Protein AF-A0A7Y3IUD7-F1 (afdb_monomer_lite)

Secondary structure (DSSP, 8-state):
-PPPS---SSTTHHHHHHHHHHHHHHHHHHHH---HHHHHHHHHHHHHHHHH-----SS-TTHHHHHHHHHHHHHHHHHHHHHHHHHTT-TT---HHHHHHHHHHHHHHHHHTT-

Structure (mmCIF, N/CA/C/O backbone):
data_AF-A0A7Y3IUD7-F1
#
_entry.id   AF-A0A7Y3IUD7-F1
#
loop_
_atom_site.group_PDB
_atom_site.id
_atom_site.type_symbol
_atom_site.label_atom_id
_atom_site.label_alt_id
_atom_site.label_comp_id
_atom_site.label_asym_id
_atom_site.label_entity_id
_atom_site.label_seq_id
_atom_site.pdbx_PDB_ins_code
_atom_site.Cartn_x
_atom_site.Cartn_y
_atom_site.Cartn_z
_atom_site.occupancy
_atom_site.B_iso_or_equiv
_atom_site.auth_seq_id
_atom_site.auth_comp_id
_atom_site.auth_asym_id
_atom_site.auth_atom_id
_atom_site.pdbx_PDB_model_num
ATOM 1 N N . MET A 1 1 ? 20.079 3.267 2.714 1.00 40.41 1 MET A N 1
ATOM 2 C CA . MET A 1 1 ? 20.244 2.059 3.553 1.00 40.41 1 MET A CA 1
ATOM 3 C C . MET A 1 1 ? 20.650 0.906 2.650 1.00 40.41 1 MET A C 1
ATOM 5 O O . MET A 1 1 ? 20.070 0.789 1.580 1.00 40.41 1 MET A O 1
ATOM 9 N N . ALA A 1 2 ? 21.670 0.128 3.021 1.00 41.50 2 ALA A N 1
ATOM 10 C CA . ALA A 1 2 ? 22.115 -1.029 2.240 1.00 41.50 2 ALA A CA 1
ATOM 11 C C . ALA A 1 2 ? 21.169 -2.220 2.467 1.00 41.50 2 ALA A C 1
ATOM 13 O O . ALA A 1 2 ? 20.726 -2.443 3.594 1.00 41.50 2 ALA A O 1
ATOM 14 N N . LEU A 1 3 ? 20.842 -2.958 1.403 1.00 45.03 3 LEU A N 1
ATOM 15 C CA . LEU A 1 3 ? 20.032 -4.175 1.493 1.00 45.03 3 LEU A CA 1
ATOM 16 C C . LEU A 1 3 ? 20.835 -5.284 2.216 1.00 45.03 3 LEU A C 1
ATOM 18 O O . LEU A 1 3 ? 22.049 -5.367 2.021 1.00 45.03 3 LEU A O 1
ATOM 22 N N . PRO A 1 4 ? 20.205 -6.107 3.079 1.00 43.53 4 PRO A N 1
ATOM 23 C CA . PRO A 1 4 ? 20.907 -7.130 3.859 1.00 43.53 4 PRO A CA 1
ATOM 24 C C . PRO A 1 4 ? 21.568 -8.203 2.977 1.00 43.53 4 PRO A C 1
ATOM 26 O O . PRO A 1 4 ? 21.110 -8.480 1.882 1.00 43.53 4 PRO A O 1
ATOM 29 N N . ALA A 1 5 ? 22.639 -8.836 3.461 1.00 43.69 5 ALA A N 1
ATOM 30 C CA . ALA A 1 5 ? 23.620 -9.578 2.652 1.00 43.69 5 ALA A CA 1
ATOM 31 C C . ALA A 1 5 ? 23.222 -10.990 2.145 1.00 43.69 5 ALA A C 1
ATOM 33 O O . ALA A 1 5 ? 24.073 -11.701 1.621 1.00 43.69 5 ALA A O 1
ATOM 34 N N . ASN A 1 6 ? 21.957 -11.412 2.251 1.00 45.56 6 ASN A N 1
ATOM 35 C CA . ASN A 1 6 ? 21.510 -12.753 1.814 1.00 45.56 6 ASN A CA 1
ATOM 36 C C . ASN A 1 6 ? 20.777 -12.752 0.457 1.00 45.56 6 ASN A C 1
ATOM 38 O O . ASN A 1 6 ? 19.921 -13.602 0.196 1.00 45.56 6 ASN A O 1
ATOM 42 N N . PHE A 1 7 ? 21.087 -11.796 -0.417 1.00 51.94 7 PHE A N 1
ATOM 43 C CA . PHE A 1 7 ? 20.455 -11.669 -1.725 1.00 51.94 7 PHE A CA 1
ATOM 44 C C . PHE A 1 7 ? 21.312 -12.365 -2.793 1.00 51.94 7 PHE A C 1
ATOM 46 O O . PHE A 1 7 ? 22.431 -11.971 -3.087 1.00 51.94 7 PHE A O 1
ATOM 53 N N . SER A 1 8 ? 20.786 -13.468 -3.326 1.00 41.47 8 SER A N 1
ATOM 54 C CA . SER A 1 8 ? 21.290 -14.142 -4.523 1.00 41.47 8 SER A CA 1
ATOM 55 C C . SER A 1 8 ? 20.189 -14.056 -5.582 1.00 41.47 8 SER A C 1
ATOM 57 O O . SER A 1 8 ? 19.166 -14.748 -5.502 1.00 41.47 8 SER A O 1
ATOM 59 N N . GLY A 1 9 ? 20.359 -13.130 -6.524 1.00 49.75 9 GLY A N 1
ATOM 60 C CA . GLY A 1 9 ? 19.503 -12.916 -7.691 1.00 49.75 9 GLY A CA 1
ATOM 61 C C . GLY A 1 9 ? 20.285 -12.205 -8.796 1.00 49.75 9 GLY A C 1
ATOM 62 O O . GLY A 1 9 ? 21.373 -11.687 -8.546 1.00 49.75 9 GLY A O 1
ATOM 63 N N . ALA A 1 10 ? 19.770 -12.197 -10.027 1.00 53.50 10 ALA A N 1
ATOM 64 C CA . ALA A 1 10 ? 20.403 -11.412 -11.087 1.00 53.50 10 ALA A CA 1
ATOM 65 C C . ALA A 1 10 ? 20.369 -9.907 -10.724 1.00 53.50 10 ALA A C 1
ATOM 67 O O . ALA A 1 10 ? 19.415 -9.470 -10.068 1.00 53.50 10 ALA A O 1
ATOM 68 N N . PRO A 1 11 ? 21.359 -9.092 -11.143 1.00 48.47 11 PRO A N 1
ATOM 69 C CA . PRO A 1 11 ? 21.367 -7.655 -10.871 1.00 48.47 11 PRO A CA 1
ATOM 70 C C . PRO A 1 11 ? 20.041 -7.017 -11.325 1.00 48.47 11 PRO A C 1
ATOM 72 O O . PRO A 1 11 ? 19.715 -7.046 -12.509 1.00 48.47 11 PRO A O 1
ATOM 75 N N . GLY A 1 12 ? 19.250 -6.493 -10.381 1.00 57.03 12 GLY A N 1
ATOM 76 C CA . GLY A 1 12 ? 17.914 -5.923 -10.627 1.00 57.03 12 GLY A CA 1
ATOM 77 C C . GLY A 1 12 ? 16.722 -6.772 -10.149 1.00 57.03 12 GLY A C 1
ATOM 78 O O . GLY A 1 12 ? 15.703 -6.205 -9.758 1.00 5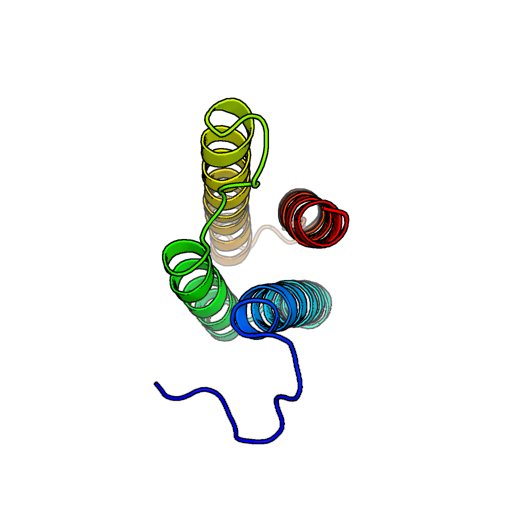7.03 12 GLY A O 1
ATOM 79 N N . GLU A 1 13 ? 16.840 -8.103 -10.060 1.00 62.12 13 GLU A N 1
ATOM 80 C CA . GLU A 1 13 ? 15.768 -8.962 -9.510 1.00 62.12 13 GLU A CA 1
ATOM 81 C C . GLU A 1 13 ? 15.586 -8.789 -7.997 1.00 62.12 13 GLU A C 1
ATOM 83 O O . GLU A 1 13 ? 14.502 -9.018 -7.449 1.00 62.12 13 GLU A O 1
ATOM 88 N N . GLU A 1 14 ? 16.656 -8.389 -7.313 1.00 73.50 14 GLU A N 1
ATOM 89 C CA . GLU A 1 14 ? 16.689 -8.193 -5.866 1.00 73.50 14 GLU A CA 1
ATOM 90 C C . GLU A 1 14 ? 15.691 -7.130 -5.412 1.00 73.50 14 GLU A C 1
ATOM 92 O O . GLU A 1 14 ? 14.985 -7.336 -4.425 1.00 73.50 14 GLU A O 1
ATOM 97 N N . LEU A 1 15 ? 15.557 -6.044 -6.179 1.00 80.50 15 LEU A N 1
ATOM 98 C CA . LEU A 1 15 ? 14.628 -4.961 -5.876 1.00 80.50 15 LEU A CA 1
ATOM 99 C C . LEU A 1 15 ? 13.171 -5.399 -6.062 1.00 80.50 15 LEU A C 1
ATOM 101 O O . LEU A 1 15 ? 12.343 -5.139 -5.195 1.00 80.50 15 LEU A O 1
ATOM 105 N N . HIS A 1 16 ? 12.858 -6.127 -7.140 1.00 82.50 16 HIS A N 1
ATOM 106 C CA . HIS A 1 16 ? 11.511 -6.657 -7.384 1.00 82.50 16 HIS A CA 1
ATOM 107 C C . HIS A 1 16 ? 11.101 -7.652 -6.288 1.00 82.50 16 HIS A C 1
ATOM 109 O O . HIS A 1 16 ? 9.991 -7.593 -5.753 1.00 82.50 16 HIS A O 1
ATOM 115 N N . ARG A 1 17 ? 12.016 -8.554 -5.901 1.00 81.94 17 ARG A N 1
ATOM 116 C CA . ARG A 1 17 ? 11.789 -9.511 -4.808 1.00 81.94 17 ARG A CA 1
ATOM 117 C C .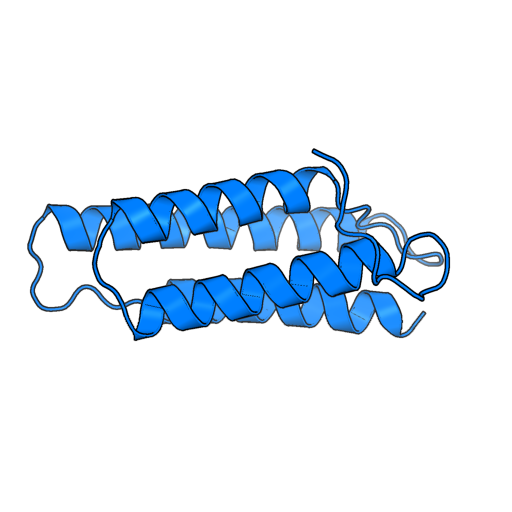 ARG A 1 17 ? 11.615 -8.793 -3.469 1.00 81.94 17 ARG A C 1
ATOM 119 O O . ARG A 1 17 ? 10.705 -9.134 -2.716 1.00 81.94 17 ARG A O 1
ATOM 126 N N . TYR A 1 18 ? 12.455 -7.799 -3.189 1.00 85.56 18 TYR A N 1
ATOM 127 C CA . TYR A 1 18 ? 12.355 -6.994 -1.978 1.00 85.56 18 TYR A CA 1
ATOM 128 C C . TYR A 1 18 ? 11.030 -6.230 -1.919 1.00 85.56 18 TYR A C 1
ATOM 130 O O . TYR A 1 18 ? 10.342 -6.278 -0.901 1.00 85.56 18 TYR A O 1
ATOM 138 N N . PHE A 1 19 ? 10.606 -5.616 -3.026 1.00 88.69 19 PHE A N 1
ATOM 139 C CA . PHE A 1 19 ? 9.354 -4.870 -3.063 1.00 88.69 19 PHE A CA 1
ATOM 140 C C . PHE A 1 19 ? 8.134 -5.766 -2.845 1.00 88.69 19 PHE A C 1
ATOM 142 O O . PHE A 1 19 ? 7.224 -5.420 -2.091 1.00 88.69 19 PHE A O 1
ATOM 149 N N . ARG A 1 20 ? 8.144 -6.970 -3.428 1.00 88.38 20 ARG A N 1
ATOM 150 C CA . ARG A 1 20 ? 7.118 -7.981 -3.161 1.00 88.38 20 ARG A CA 1
ATOM 151 C C . ARG A 1 20 ? 7.059 -8.357 -1.679 1.00 88.38 20 ARG A C 1
ATOM 153 O O . ARG A 1 20 ? 5.966 -8.492 -1.130 1.00 88.38 20 ARG A O 1
ATOM 160 N N . ASN A 1 21 ? 8.209 -8.525 -1.029 1.00 89.44 21 ASN A N 1
ATOM 161 C CA . ASN A 1 21 ? 8.254 -8.826 0.400 1.00 89.44 21 ASN A CA 1
ATOM 162 C C . ASN A 1 21 ? 7.657 -7.687 1.229 1.00 89.44 21 ASN A C 1
ATOM 164 O O . ASN A 1 21 ? 6.844 -7.966 2.104 1.00 89.44 21 ASN A O 1
ATOM 168 N N . VAL A 1 22 ? 7.957 -6.431 0.892 1.00 90.69 22 VAL A N 1
ATOM 169 C CA . VAL A 1 22 ? 7.340 -5.272 1.553 1.00 90.69 22 VAL A CA 1
ATOM 170 C C . VAL A 1 22 ? 5.829 -5.234 1.346 1.00 90.69 22 VAL A C 1
ATOM 172 O O . VAL A 1 22 ? 5.097 -5.052 2.312 1.00 90.69 22 VAL A O 1
ATOM 175 N N . CYS A 1 23 ? 5.322 -5.515 0.141 1.00 92.19 23 CYS A N 1
ATOM 176 C CA . CYS A 1 23 ? 3.875 -5.626 -0.080 1.00 92.19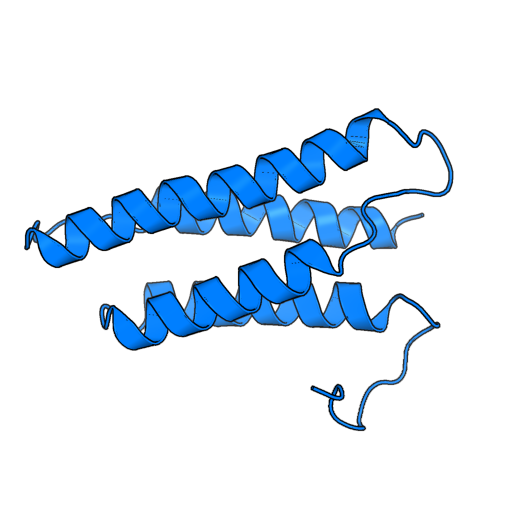 23 CYS A CA 1
ATOM 177 C C . CYS A 1 23 ? 3.238 -6.715 0.806 1.00 92.19 23 CYS A C 1
ATOM 179 O O . CYS A 1 23 ? 2.147 -6.529 1.342 1.00 92.19 23 CYS A O 1
ATOM 181 N N . ASN A 1 24 ? 3.916 -7.852 0.982 1.00 91.88 24 ASN A N 1
ATOM 182 C CA . ASN A 1 24 ? 3.437 -8.950 1.821 1.00 91.88 24 ASN A CA 1
ATOM 183 C C . ASN A 1 24 ? 3.477 -8.624 3.317 1.00 91.88 24 ASN A C 1
ATOM 185 O O . ASN A 1 24 ? 2.537 -8.964 4.036 1.00 91.88 24 ASN A O 1
ATOM 189 N N . GLU A 1 25 ? 4.549 -7.991 3.790 1.00 92.06 25 GLU A N 1
ATOM 190 C CA . GLU A 1 25 ? 4.672 -7.506 5.168 1.00 92.06 25 GLU A CA 1
ATOM 191 C C . GLU A 1 25 ? 3.588 -6.474 5.463 1.00 92.06 25 GLU A C 1
ATOM 193 O O . GLU A 1 25 ? 2.829 -6.647 6.414 1.00 92.06 25 GLU A O 1
ATOM 198 N N . PHE A 1 26 ? 3.390 -5.508 4.568 1.00 94.06 26 PHE A N 1
ATOM 199 C CA . PHE A 1 26 ? 2.355 -4.496 4.721 1.00 94.06 26 PHE A CA 1
ATOM 200 C C . PHE A 1 26 ? 0.948 -5.113 4.791 1.00 94.06 26 PHE A C 1
ATOM 202 O O . PHE A 1 26 ? 0.195 -4.842 5.726 1.00 94.06 26 PHE A O 1
ATOM 209 N N . LYS A 1 27 ? 0.605 -6.041 3.882 1.00 94.25 27 LYS A N 1
ATOM 210 C CA . LYS A 1 27 ? -0.670 -6.790 3.936 1.00 94.25 27 LYS A CA 1
ATOM 211 C C . LYS A 1 27 ? -0.855 -7.543 5.256 1.00 94.25 27 LYS A C 1
ATOM 213 O O . LYS A 1 27 ? -1.982 -7.640 5.741 1.00 94.25 27 LYS A O 1
ATOM 218 N N . LYS A 1 28 ? 0.213 -8.112 5.828 1.00 92.88 28 LYS A N 1
ATOM 219 C CA . LYS A 1 28 ? 0.154 -8.776 7.142 1.00 92.88 28 LYS A CA 1
ATOM 220 C C . LYS A 1 28 ? -0.118 -7.760 8.243 1.00 92.88 28 LYS A C 1
ATOM 222 O O . LYS A 1 28 ? -1.033 -7.993 9.026 1.00 92.88 28 LYS A O 1
ATOM 227 N N . THR A 1 29 ? 0.607 -6.643 8.260 1.00 92.75 29 THR A N 1
ATOM 228 C CA . THR A 1 29 ? 0.445 -5.566 9.245 1.00 92.75 29 THR A CA 1
ATOM 229 C C . THR A 1 29 ? -0.969 -4.990 9.216 1.00 92.75 29 THR A C 1
ATOM 231 O O . THR A 1 29 ? -1.582 -4.854 10.267 1.00 92.75 29 THR A O 1
ATOM 234 N N . ILE A 1 30 ? -1.548 -4.767 8.032 1.00 91.50 30 ILE A N 1
ATOM 235 C CA . ILE A 1 30 ? -2.943 -4.317 7.871 1.00 91.50 30 ILE A CA 1
ATOM 236 C C . ILE A 1 30 ? -3.947 -5.301 8.493 1.00 91.50 30 ILE A C 1
ATOM 238 O O . ILE A 1 30 ? -4.941 -4.890 9.087 1.00 91.50 30 ILE A O 1
ATOM 242 N N . LYS A 1 31 ? -3.705 -6.611 8.356 1.00 90.50 31 LYS A N 1
ATOM 243 C CA . LYS A 1 31 ? -4.597 -7.657 8.881 1.00 90.50 31 LYS A CA 1
ATOM 244 C C . LYS A 1 31 ? -4.437 -7.886 10.384 1.00 90.50 31 LYS A C 1
ATOM 246 O O . LYS A 1 31 ? -5.389 -8.325 11.023 1.00 90.50 31 LYS A O 1
ATOM 251 N N . SER A 1 32 ? -3.245 -7.656 10.933 1.00 89.56 32 SER A N 1
ATOM 252 C CA . SER A 1 32 ? -2.909 -7.982 12.324 1.00 89.56 32 SER A CA 1
ATOM 253 C C . SER A 1 32 ? -2.882 -6.775 13.259 1.00 89.56 32 SER A C 1
ATOM 255 O O . SER A 1 32 ? -2.951 -6.956 14.473 1.00 89.56 32 SER A O 1
ATOM 257 N N . SER A 1 33 ? -2.786 -5.556 12.727 1.00 84.69 33 SER A N 1
ATOM 258 C CA . SER A 1 33 ? -2.623 -4.336 13.507 1.00 84.69 33 SER A CA 1
ATOM 259 C C . SER A 1 33 ? -3.520 -3.207 13.004 1.00 84.69 33 SER A C 1
ATOM 261 O O . SER A 1 33 ? -3.686 -2.986 11.807 1.00 84.69 33 SER A O 1
ATOM 263 N N . LYS A 1 34 ? -4.073 -2.456 13.959 1.00 81.88 34 LYS A N 1
ATOM 264 C CA . LYS A 1 34 ? -4.737 -1.163 13.731 1.00 81.88 34 LYS A CA 1
ATOM 265 C C . LYS A 1 34 ? -3.895 0.009 14.246 1.00 81.88 34 LYS A C 1
ATOM 267 O O . LYS A 1 34 ? -4.388 1.127 14.346 1.00 81.88 34 LYS A O 1
ATOM 272 N N . GLU A 1 35 ? -2.640 -0.246 14.619 1.00 88.00 35 GLU A N 1
ATOM 273 C CA . GLU A 1 35 ? -1.732 0.789 15.105 1.00 88.00 35 GLU A CA 1
ATOM 274 C C . GLU A 1 35 ? -1.252 1.638 13.931 1.00 88.00 35 GLU A C 1
ATOM 276 O O . GLU A 1 35 ? -0.512 1.173 13.061 1.00 88.00 35 GLU A O 1
ATOM 281 N N . LEU A 1 36 ? -1.665 2.904 13.926 1.00 88.12 36 LEU A N 1
ATOM 282 C CA . LEU A 1 36 ? -1.358 3.833 12.846 1.00 88.12 36 LEU A CA 1
ATOM 283 C C . LEU A 1 36 ? 0.155 4.022 12.646 1.00 88.12 36 LEU A C 1
ATOM 285 O O . LEU A 1 36 ? 0.605 4.155 11.516 1.00 88.12 36 LEU A O 1
ATOM 289 N N . GLU A 1 37 ? 0.948 3.994 13.720 1.00 89.94 37 GLU A N 1
ATOM 290 C CA . GLU A 1 37 ? 2.409 4.132 13.645 1.00 89.94 37 GLU A CA 1
ATOM 291 C C . GLU A 1 37 ? 3.056 3.000 12.837 1.00 89.94 37 GLU A C 1
ATOM 293 O O . GLU A 1 37 ? 3.830 3.263 11.918 1.00 89.94 37 GLU A O 1
ATOM 298 N N . LYS A 1 38 ? 2.683 1.743 13.113 1.00 90.19 38 LYS A N 1
ATOM 299 C CA . LYS A 1 38 ? 3.174 0.578 12.357 1.00 90.19 38 LYS A CA 1
ATOM 300 C C . LYS A 1 38 ? 2.733 0.630 10.898 1.00 90.19 38 LYS A C 1
ATOM 302 O O . LYS A 1 38 ? 3.510 0.318 10.002 1.00 90.19 38 LYS A O 1
ATOM 307 N N . LEU A 1 39 ? 1.491 1.042 10.660 1.00 92.19 39 LEU A N 1
ATOM 308 C CA . LEU A 1 39 ? 0.930 1.182 9.319 1.00 92.19 39 LEU A CA 1
ATOM 309 C C . LEU A 1 39 ? 1.637 2.281 8.509 1.00 92.19 39 LEU A C 1
ATOM 311 O O . LEU A 1 39 ? 1.954 2.060 7.344 1.00 92.19 39 LEU A O 1
ATOM 315 N N . ASN A 1 40 ? 1.941 3.426 9.128 1.00 92.19 40 ASN A N 1
ATOM 316 C CA . ASN A 1 40 ? 2.710 4.503 8.501 1.00 92.19 40 ASN A CA 1
ATOM 317 C C . ASN A 1 40 ? 4.133 4.053 8.163 1.00 92.19 40 ASN A C 1
ATOM 319 O O . ASN A 1 40 ? 4.613 4.342 7.073 1.00 92.19 40 ASN A O 1
ATOM 323 N N . TRP A 1 41 ? 4.783 3.300 9.053 1.00 93.25 41 TRP A N 1
ATOM 324 C CA . TRP A 1 41 ? 6.126 2.781 8.800 1.00 93.25 41 TRP A CA 1
ATOM 325 C C . TRP A 1 41 ? 6.174 1.844 7.582 1.00 93.25 41 TRP A C 1
ATOM 327 O O . TRP A 1 41 ? 7.053 1.970 6.728 1.00 93.25 41 TRP A O 1
ATOM 337 N N . GLU A 1 42 ? 5.202 0.935 7.447 1.00 92.69 42 GLU A N 1
ATOM 338 C CA . GLU A 1 42 ? 5.107 0.081 6.254 1.00 92.69 42 GLU A CA 1
ATOM 339 C C . GLU A 1 42 ? 4.790 0.888 4.989 1.00 92.69 42 GLU A C 1
ATOM 341 O O . GLU A 1 42 ? 5.320 0.594 3.915 1.00 92.69 42 GLU A O 1
ATOM 346 N N . MET A 1 43 ? 3.974 1.939 5.110 1.00 94.00 43 MET A N 1
ATOM 347 C CA . MET A 1 43 ? 3.668 2.839 4.001 1.00 94.00 43 MET A CA 1
ATOM 348 C C . MET A 1 43 ? 4.906 3.610 3.523 1.00 94.00 43 MET A C 1
ATOM 350 O O . MET A 1 43 ? 5.142 3.717 2.319 1.00 94.00 43 MET A O 1
ATOM 354 N N . GLU A 1 44 ? 5.728 4.118 4.441 1.00 92.62 44 GLU A N 1
ATOM 355 C CA . GLU A 1 44 ? 6.991 4.787 4.112 1.00 92.62 44 GLU A CA 1
ATOM 356 C C . GLU A 1 44 ? 7.949 3.831 3.396 1.00 92.62 44 GLU A C 1
ATOM 358 O O . GLU A 1 44 ? 8.470 4.162 2.329 1.00 92.62 44 GLU A O 1
ATOM 363 N N . ARG A 1 45 ? 8.099 2.598 3.904 1.00 92.44 45 ARG A N 1
ATOM 364 C CA . ARG A 1 45 ? 8.887 1.552 3.229 1.00 92.44 45 ARG A CA 1
ATOM 365 C C . ARG A 1 45 ? 8.374 1.255 1.829 1.00 92.44 45 ARG A C 1
ATOM 367 O O . ARG A 1 45 ? 9.174 1.096 0.905 1.00 92.44 45 ARG A O 1
ATOM 374 N N . PHE A 1 46 ? 7.056 1.170 1.666 1.00 93.44 46 PHE A N 1
ATOM 375 C CA . PHE A 1 46 ? 6.427 0.955 0.370 1.00 93.44 46 PHE A CA 1
ATOM 376 C C . PHE A 1 46 ? 6.771 2.087 -0.611 1.00 93.44 46 PHE A C 1
ATOM 378 O O . PHE A 1 46 ? 7.220 1.805 -1.723 1.00 93.44 46 PHE A O 1
ATOM 385 N N . ILE A 1 47 ? 6.628 3.350 -0.193 1.00 91.38 47 ILE A N 1
ATOM 386 C CA . ILE A 1 47 ? 6.920 4.537 -1.017 1.00 91.38 47 ILE A CA 1
ATOM 387 C C . ILE A 1 47 ? 8.403 4.603 -1.398 1.00 91.38 47 ILE A C 1
ATOM 389 O O . ILE A 1 47 ? 8.753 4.913 -2.539 1.00 91.38 47 ILE A O 1
ATOM 393 N N . ASP A 1 48 ? 9.296 4.327 -0.453 1.00 89.81 48 ASP A N 1
ATOM 394 C CA . ASP A 1 48 ? 10.732 4.419 -0.700 1.00 89.81 48 ASP A CA 1
ATOM 395 C C . ASP A 1 48 ? 11.206 3.386 -1.718 1.00 89.81 48 ASP A C 1
ATOM 397 O O . ASP A 1 48 ? 12.050 3.688 -2.566 1.00 89.81 48 ASP A O 1
ATOM 401 N N . ILE A 1 49 ? 10.643 2.180 -1.681 1.00 87.75 49 ILE A N 1
ATOM 402 C CA . ILE A 1 49 ? 10.957 1.148 -2.669 1.00 87.75 49 ILE A CA 1
ATOM 403 C C . ILE A 1 49 ? 10.271 1.450 -3.999 1.00 87.75 49 ILE A C 1
ATOM 405 O O . ILE A 1 49 ? 10.900 1.298 -5.045 1.00 87.75 49 ILE A O 1
ATOM 409 N N . SER A 1 50 ? 9.026 1.940 -3.994 1.00 86.88 50 SER A N 1
ATOM 410 C CA . SER A 1 50 ? 8.307 2.261 -5.232 1.00 86.88 50 SER A CA 1
ATOM 411 C C . SER A 1 50 ? 9.012 3.339 -6.061 1.00 86.88 50 SER A C 1
ATOM 413 O O . SER A 1 50 ? 8.956 3.292 -7.288 1.00 86.88 50 SER A O 1
ATOM 415 N N . LYS A 1 51 ? 9.709 4.282 -5.410 1.00 85.12 51 LYS A N 1
ATOM 416 C CA . LYS A 1 51 ? 10.562 5.295 -6.064 1.00 85.12 51 LYS A CA 1
ATOM 417 C C . LYS A 1 51 ? 11.826 4.709 -6.696 1.00 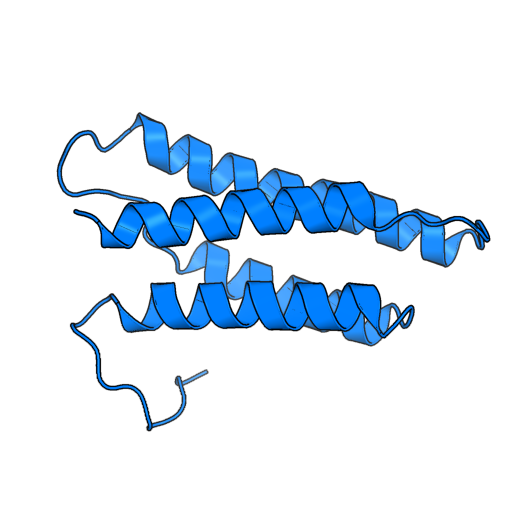85.12 51 LYS A C 1
ATOM 419 O O . LYS A 1 51 ? 12.334 5.266 -7.662 1.00 85.12 51 LYS A O 1
ATOM 424 N N . GLN A 1 52 ? 12.348 3.620 -6.135 1.00 83.69 52 GLN A N 1
ATOM 425 C CA . GLN A 1 52 ? 13.542 2.935 -6.639 1.00 83.69 52 GLN A CA 1
ATOM 426 C C . GLN A 1 52 ? 13.207 1.957 -7.772 1.00 83.69 52 GLN A C 1
ATOM 428 O O . GLN A 1 52 ? 14.087 1.597 -8.552 1.00 83.69 52 GLN A O 1
ATOM 433 N N . MET A 1 53 ? 11.947 1.520 -7.866 1.00 79.62 53 MET A N 1
ATOM 434 C CA . MET A 1 53 ? 11.493 0.578 -8.883 1.00 79.62 53 MET A CA 1
ATOM 435 C C . MET A 1 53 ? 11.630 1.144 -10.291 1.00 79.62 53 MET A C 1
ATOM 437 O O . MET A 1 53 ? 11.082 2.194 -10.632 1.00 79.62 53 MET A O 1
ATOM 441 N N . ASN A 1 54 ? 12.305 0.376 -11.142 1.00 73.88 54 ASN A N 1
ATOM 442 C CA . ASN A 1 54 ? 12.331 0.630 -12.567 1.00 73.88 54 ASN A CA 1
ATOM 443 C C . ASN A 1 54 ? 11.176 -0.121 -13.244 1.00 73.88 54 ASN A C 1
ATOM 445 O O . ASN A 1 54 ? 11.277 -1.311 -13.519 1.00 73.88 54 ASN A O 1
ATOM 449 N N . TRP A 1 55 ? 10.082 0.584 -13.527 1.00 72.56 55 TRP A N 1
ATOM 450 C CA . TRP A 1 55 ? 8.874 0.014 -14.139 1.00 72.56 55 TRP A CA 1
ATOM 451 C C . TRP A 1 55 ? 9.000 -0.287 -15.647 1.00 72.56 55 TRP A C 1
ATOM 453 O O . TRP A 1 55 ? 8.012 -0.651 -16.283 1.00 72.56 55 TRP A O 1
ATOM 463 N N . HIS A 1 56 ? 10.182 -0.119 -16.251 1.00 61.53 56 HIS A N 1
ATOM 464 C CA . HIS A 1 56 ? 10.388 -0.385 -17.676 1.00 61.53 56 HIS A CA 1
ATOM 465 C C . HIS A 1 56 ? 10.563 -1.890 -17.958 1.00 61.53 56 HIS A C 1
ATOM 467 O O . HIS A 1 56 ? 11.451 -2.531 -17.398 1.00 61.53 56 HIS A O 1
ATOM 473 N N . GLN A 1 57 ? 9.781 -2.434 -18.898 1.00 56.28 57 GLN A N 1
ATOM 474 C CA . GLN A 1 57 ? 10.066 -3.720 -19.551 1.00 56.28 57 GLN A CA 1
ATOM 475 C C . GLN A 1 57 ? 10.888 -3.527 -20.831 1.00 56.28 57 GLN A C 1
ATOM 477 O O . GLN A 1 57 ? 10.822 -2.486 -21.486 1.00 56.28 57 GLN A O 1
ATOM 482 N N . LYS A 1 58 ? 11.635 -4.572 -21.215 1.00 51.44 58 LYS A N 1
ATOM 483 C CA . LYS A 1 58 ? 12.490 -4.625 -22.417 1.00 51.44 58 LYS A CA 1
ATOM 484 C C . LYS A 1 58 ? 11.735 -4.444 -23.743 1.00 51.44 58 LYS A C 1
ATOM 486 O O . LYS A 1 58 ? 12.366 -4.176 -24.760 1.00 51.44 58 LYS A O 1
ATOM 491 N N . THR A 1 59 ? 10.410 -4.568 -23.752 1.00 51.91 59 THR A N 1
ATOM 492 C CA . THR A 1 59 ? 9.577 -4.473 -24.957 1.00 51.91 59 THR A CA 1
ATOM 493 C C . THR A 1 59 ? 8.267 -3.760 -24.611 1.00 51.91 59 THR A C 1
ATOM 495 O O . THR A 1 59 ? 7.524 -4.262 -23.779 1.00 51.91 59 THR A O 1
ATOM 498 N N . SER A 1 60 ? 7.989 -2.608 -25.245 1.00 54.59 60 SER A N 1
ATOM 499 C CA . SER A 1 60 ? 6.835 -1.705 -25.004 1.00 54.59 60 SER A CA 1
ATOM 500 C C . SER A 1 60 ? 6.905 -0.867 -23.704 1.00 54.59 60 SER A C 1
ATOM 502 O O . SER A 1 60 ? 6.235 -1.129 -22.709 1.00 54.59 60 SER A O 1
ATOM 504 N N . ALA A 1 61 ? 7.723 0.191 -23.729 1.00 53.38 61 ALA A N 1
ATOM 505 C CA . ALA A 1 61 ? 8.201 0.914 -22.543 1.00 53.38 61 ALA A CA 1
ATOM 506 C C . ALA A 1 61 ? 7.298 2.037 -21.976 1.00 53.38 61 ALA A C 1
ATOM 508 O O . ALA A 1 61 ? 7.656 2.611 -20.951 1.00 53.38 61 ALA A O 1
ATOM 509 N N . VAL A 1 62 ? 6.158 2.382 -22.593 1.00 49.00 62 VAL A N 1
ATOM 510 C CA . VAL A 1 62 ? 5.356 3.551 -22.149 1.00 49.00 62 VAL A CA 1
ATOM 511 C C . VAL A 1 62 ? 4.152 3.152 -21.292 1.00 49.00 62 VAL A C 1
ATOM 513 O O . VAL A 1 62 ? 3.970 3.706 -20.213 1.00 49.00 62 VAL A O 1
ATOM 516 N N . PHE A 1 63 ? 3.381 2.140 -21.705 1.00 47.78 63 PHE A N 1
ATOM 517 C CA . PHE A 1 63 ? 2.116 1.782 -21.044 1.00 47.78 63 PHE A CA 1
ATOM 518 C C . PHE A 1 63 ? 2.283 1.331 -19.581 1.00 47.78 63 PHE A C 1
ATOM 520 O O . PHE A 1 63 ? 1.482 1.696 -18.727 1.00 47.78 63 PHE A O 1
ATOM 527 N N . HIS A 1 64 ? 3.351 0.597 -19.256 1.00 60.03 64 HIS A N 1
ATOM 528 C CA . HIS A 1 64 ? 3.514 0.008 -17.919 1.00 60.03 64 HIS A CA 1
ATOM 529 C C . HIS A 1 64 ? 4.171 0.934 -16.884 1.00 60.03 64 HIS A C 1
ATOM 531 O O . HIS A 1 64 ? 3.997 0.726 -15.682 1.00 60.03 64 HIS A O 1
ATOM 537 N N . LYS A 1 65 ? 4.880 1.988 -17.315 1.00 59.03 65 LYS A N 1
ATOM 538 C CA . LYS A 1 65 ? 5.408 3.009 -16.394 1.00 59.03 65 LYS A CA 1
ATOM 539 C C . LYS A 1 65 ? 4.261 3.770 -15.730 1.00 59.03 65 LYS A C 1
ATOM 541 O O . LYS A 1 65 ? 4.273 3.963 -14.513 1.00 59.03 65 LYS A O 1
ATOM 546 N N . ASP A 1 66 ? 3.260 4.132 -16.526 1.00 67.19 66 ASP A N 1
ATOM 547 C CA . ASP A 1 66 ? 2.053 4.793 -16.042 1.00 67.19 66 ASP A CA 1
ATOM 548 C C . ASP A 1 66 ? 1.215 3.849 -15.173 1.00 67.19 66 ASP A C 1
ATOM 550 O O . ASP A 1 66 ? 0.679 4.280 -14.157 1.00 67.19 66 ASP A O 1
ATOM 554 N N . GLU A 1 67 ? 1.155 2.551 -15.491 1.00 76.06 67 GLU A N 1
ATOM 555 C CA . GLU A 1 67 ? 0.447 1.561 -14.664 1.00 76.06 67 GLU A CA 1
ATOM 556 C C . GLU A 1 67 ? 1.111 1.321 -13.304 1.00 76.06 67 GLU A C 1
ATOM 558 O O . GLU A 1 67 ? 0.411 1.254 -12.290 1.00 76.06 67 GLU A O 1
ATOM 563 N N . GLY A 1 68 ? 2.443 1.223 -13.257 1.00 79.00 68 GLY A N 1
ATOM 564 C CA . GLY A 1 68 ? 3.197 1.102 -12.009 1.00 79.00 68 GLY A CA 1
ATOM 565 C C . GLY A 1 68 ? 3.010 2.329 -11.120 1.00 79.00 68 GLY A C 1
ATOM 566 O O . GLY A 1 68 ? 2.613 2.204 -9.958 1.00 79.00 68 GLY A O 1
ATOM 567 N N . ALA A 1 69 ? 3.189 3.525 -11.690 1.00 79.44 69 ALA A N 1
ATOM 568 C CA . ALA A 1 69 ? 2.956 4.783 -10.988 1.00 79.44 69 ALA A CA 1
ATOM 569 C C . ALA A 1 69 ? 1.504 4.887 -10.496 1.00 79.44 69 ALA A C 1
ATOM 571 O O . ALA A 1 69 ? 1.276 5.075 -9.304 1.00 79.44 69 ALA A O 1
ATOM 572 N N . LYS A 1 70 ? 0.520 4.648 -11.370 1.00 86.19 70 LYS A N 1
ATOM 573 C CA . LYS A 1 70 ? -0.910 4.695 -11.034 1.00 86.19 70 LYS A CA 1
ATOM 574 C C . LYS A 1 70 ? -1.279 3.721 -9.918 1.00 86.19 70 LYS A C 1
ATOM 576 O O . LYS A 1 70 ? -2.007 4.098 -9.002 1.00 86.19 70 LYS A O 1
ATOM 581 N N . SER A 1 71 ? -0.758 2.496 -9.959 1.00 88.25 71 SER A N 1
ATOM 582 C CA . SER A 1 71 ? -1.043 1.484 -8.933 1.00 88.25 71 SER A CA 1
ATOM 583 C C . SER A 1 71 ? -0.427 1.866 -7.587 1.00 88.25 71 SER A C 1
ATOM 585 O O . SER A 1 71 ? -1.074 1.728 -6.552 1.00 88.25 71 SER A O 1
ATOM 587 N N . THR A 1 72 ? 0.786 2.429 -7.579 1.00 89.69 72 THR A N 1
ATOM 588 C CA . THR A 1 72 ? 1.397 2.940 -6.339 1.00 89.69 72 THR A CA 1
ATOM 589 C C . THR A 1 72 ? 0.653 4.157 -5.783 1.00 89.69 72 THR A C 1
ATOM 591 O O . THR A 1 72 ? 0.424 4.222 -4.578 1.00 89.69 72 THR A O 1
ATOM 594 N N . THR A 1 73 ? 0.189 5.078 -6.637 1.00 90.44 73 THR A N 1
ATOM 595 C CA . THR A 1 73 ? -0.667 6.203 -6.230 1.00 90.44 73 THR A CA 1
ATOM 596 C C . THR A 1 73 ? -1.979 5.724 -5.620 1.00 90.44 73 THR A C 1
ATOM 598 O O . THR A 1 73 ? -2.395 6.268 -4.601 1.00 90.44 73 THR A O 1
ATOM 601 N N . LYS A 1 74 ? -2.595 4.677 -6.182 1.00 92.88 74 LYS A N 1
ATOM 602 C CA . LYS A 1 74 ? -3.810 4.073 -5.621 1.00 92.88 74 LYS A CA 1
ATOM 603 C C . LYS A 1 74 ? -3.573 3.505 -4.218 1.00 92.88 74 LYS A C 1
ATOM 605 O O . LYS A 1 74 ? -4.388 3.720 -3.331 1.00 92.88 74 LYS A O 1
ATOM 610 N N . VAL A 1 75 ? -2.435 2.848 -3.973 1.00 93.94 75 VAL A N 1
ATOM 611 C CA . VAL A 1 75 ? -2.073 2.396 -2.613 1.00 93.94 75 VAL A CA 1
ATOM 612 C C . VAL A 1 75 ? -1.970 3.581 -1.648 1.00 93.94 75 VAL A C 1
ATOM 614 O O . VAL A 1 75 ? -2.475 3.495 -0.534 1.00 93.94 75 VAL A O 1
ATOM 617 N N . ILE A 1 76 ? -1.372 4.701 -2.074 1.00 93.75 76 ILE A N 1
ATOM 618 C CA . ILE A 1 76 ? -1.270 5.915 -1.247 1.00 93.75 76 ILE A CA 1
ATOM 619 C C . ILE A 1 76 ? -2.656 6.476 -0.908 1.00 93.75 76 ILE A C 1
ATOM 621 O O . ILE A 1 76 ? -2.909 6.779 0.258 1.00 93.75 76 ILE A O 1
ATOM 625 N N . SER A 1 77 ? -3.556 6.595 -1.888 1.00 93.69 77 SER A N 1
ATOM 626 C CA . SER A 1 77 ? -4.895 7.147 -1.653 1.00 93.69 77 SER A CA 1
ATOM 627 C C . SER A 1 77 ? -5.741 6.253 -0.748 1.00 93.69 77 SER A C 1
ATOM 629 O O . SER A 1 77 ? -6.346 6.747 0.203 1.00 93.69 77 SER A O 1
ATOM 631 N N . GLU A 1 78 ? -5.741 4.937 -0.982 1.00 94.06 78 GLU A N 1
ATOM 632 C CA . GLU A 1 78 ? -6.485 4.004 -0.126 1.00 94.06 78 GLU A CA 1
ATOM 633 C C . GLU A 1 78 ? -5.888 3.924 1.282 1.00 94.06 78 GLU A C 1
ATOM 635 O O . GLU A 1 78 ? -6.618 3.778 2.262 1.00 94.06 78 GLU A O 1
ATOM 640 N N . PHE A 1 79 ? -4.567 4.082 1.417 1.00 93.94 79 PHE A N 1
ATOM 641 C CA . PHE A 1 79 ? -3.929 4.159 2.724 1.00 93.94 79 PHE A CA 1
ATOM 642 C C . PHE A 1 79 ? -4.358 5.405 3.497 1.00 93.94 79 PHE A C 1
ATOM 644 O O . PHE A 1 79 ? -4.692 5.298 4.674 1.00 93.94 79 PHE A O 1
ATOM 651 N N . GLN A 1 80 ? -4.371 6.576 2.854 1.00 92.25 80 GLN A N 1
ATOM 652 C CA . GLN A 1 80 ? -4.815 7.823 3.482 1.00 92.25 80 GLN A CA 1
ATOM 653 C C . GLN A 1 80 ? -6.259 7.710 3.971 1.00 92.25 80 GLN A C 1
ATOM 655 O O . GLN A 1 80 ? -6.533 8.020 5.129 1.00 92.25 80 GLN A O 1
ATOM 660 N N . ARG A 1 81 ? -7.148 7.175 3.130 1.00 90.69 81 ARG A N 1
ATOM 661 C CA . ARG A 1 81 ? -8.545 6.916 3.488 1.00 90.69 81 ARG A CA 1
ATOM 662 C C . ARG A 1 81 ? -8.659 5.960 4.678 1.00 90.69 81 ARG A C 1
ATOM 664 O O . ARG A 1 81 ? -9.313 6.283 5.664 1.00 90.69 81 ARG A O 1
ATOM 671 N N . TYR A 1 82 ? -7.955 4.828 4.641 1.00 91.19 82 TYR A N 1
ATOM 672 C CA . TYR A 1 82 ? -7.954 3.864 5.745 1.00 91.19 82 TYR A CA 1
ATOM 673 C C . TYR A 1 82 ? -7.382 4.456 7.048 1.00 91.19 82 TYR A C 1
ATOM 675 O O . TYR A 1 82 ? -7.913 4.226 8.134 1.00 91.19 82 TYR A O 1
ATOM 683 N N . ALA A 1 83 ? -6.318 5.255 6.956 1.00 90.00 83 ALA A N 1
ATOM 684 C CA . ALA A 1 83 ? -5.714 5.957 8.083 1.00 90.00 83 ALA A CA 1
ATOM 685 C C . ALA A 1 83 ? -6.670 6.988 8.707 1.00 90.00 83 ALA A C 1
ATOM 687 O O . ALA A 1 83 ? -6.720 7.121 9.932 1.00 90.00 83 ALA A O 1
ATOM 688 N N . GLU A 1 84 ? -7.430 7.715 7.889 1.00 89.75 84 GLU A N 1
ATOM 689 C CA . GLU A 1 84 ? -8.470 8.639 8.348 1.00 89.75 84 GLU A CA 1
ATOM 690 C C . GLU A 1 84 ? -9.635 7.904 9.019 1.00 89.75 84 GLU A C 1
ATOM 692 O O . GLU A 1 84 ? -10.062 8.306 10.106 1.00 89.75 84 GLU A O 1
ATOM 697 N N . ASP A 1 85 ? -10.089 6.786 8.452 1.00 89.19 85 ASP A N 1
ATOM 698 C CA . ASP A 1 85 ? -11.136 5.947 9.047 1.00 89.19 85 ASP A CA 1
ATOM 699 C C . ASP A 1 85 ? -10.717 5.411 10.429 1.00 89.19 85 ASP A C 1
ATOM 701 O O . ASP A 1 85 ? -11.511 5.400 11.376 1.00 89.19 85 ASP A O 1
ATOM 705 N N . LEU A 1 86 ? -9.443 5.026 10.582 1.00 87.62 86 LEU A N 1
ATOM 706 C CA . LEU A 1 86 ? -8.874 4.620 11.870 1.00 87.62 86 LEU A CA 1
ATOM 707 C C . LEU A 1 86 ? -8.815 5.779 12.879 1.00 87.62 86 LEU A C 1
ATOM 709 O O . LEU A 1 86 ? -9.140 5.584 14.052 1.00 87.62 86 LEU A O 1
ATOM 713 N N . LYS A 1 87 ? -8.427 6.987 12.446 1.00 86.06 87 LYS A N 1
ATOM 714 C CA . LYS A 1 87 ? -8.348 8.181 13.313 1.00 86.06 87 LYS A CA 1
ATOM 715 C C . LYS A 1 87 ? -9.717 8.656 13.786 1.00 86.06 87 LYS A C 1
ATOM 717 O O . LYS A 1 87 ? -9.865 9.059 14.936 1.00 86.06 87 LYS A O 1
ATOM 722 N N . THR A 1 88 ? -10.713 8.608 12.909 1.00 85.06 88 THR A N 1
ATOM 723 C CA . THR A 1 88 ? -12.079 9.079 13.187 1.00 85.06 88 THR A CA 1
ATOM 724 C C . THR A 1 88 ? -12.914 8.075 13.991 1.00 85.06 88 THR A C 1
ATOM 726 O O . THR A 1 88 ? -14.099 8.301 14.219 1.00 85.06 88 THR A O 1
ATOM 729 N N . GLN A 1 89 ? -12.297 6.984 14.470 1.00 67.81 89 GLN A N 1
ATOM 730 C CA . GLN A 1 89 ? -12.928 5.929 15.270 1.00 67.81 89 GLN A CA 1
ATOM 731 C C . GLN A 1 89 ? -14.150 5.287 14.597 1.00 67.81 89 GLN A C 1
ATOM 733 O O . GLN A 1 89 ? -15.033 4.757 15.284 1.00 67.81 89 GLN A O 1
ATOM 738 N N . GLN A 1 90 ? -14.200 5.252 13.259 1.00 60.94 90 GLN A N 1
ATOM 739 C CA . GLN A 1 90 ? -15.175 4.398 12.594 1.00 60.94 90 GLN A CA 1
ATOM 740 C C . GLN A 1 90 ? -14.840 2.947 12.948 1.00 60.94 90 GLN A C 1
ATOM 742 O O . GLN A 1 90 ? -13.861 2.370 12.474 1.00 60.94 90 GLN A O 1
ATOM 747 N N . LYS A 1 91 ? -15.674 2.326 13.795 1.00 60.03 91 LYS A N 1
ATOM 748 C CA . LYS A 1 91 ? -15.532 0.921 14.227 1.00 60.03 91 LYS A CA 1
ATOM 749 C C . LYS A 1 91 ? -15.402 -0.072 13.057 1.00 60.03 91 LYS A C 1
ATOM 751 O O . LYS A 1 91 ? -14.958 -1.197 13.277 1.00 60.03 91 LYS A O 1
ATOM 756 N N . ASN A 1 92 ? -15.719 0.367 11.838 1.00 64.12 92 ASN A N 1
ATOM 757 C CA . ASN A 1 92 ? -15.752 -0.410 10.608 1.00 64.12 92 ASN A CA 1
ATOM 758 C C . ASN A 1 92 ? -14.721 0.037 9.555 1.00 64.12 92 ASN A C 1
ATOM 760 O O . ASN A 1 92 ? -14.959 -0.213 8.377 1.00 64.12 92 ASN A O 1
ATOM 764 N N . ALA A 1 93 ? -13.609 0.682 9.939 1.00 74.38 93 ALA A N 1
ATOM 765 C CA . ALA A 1 93 ? -12.512 0.962 9.006 1.00 74.38 93 ALA A CA 1
ATOM 766 C C . ALA A 1 93 ? -12.154 -0.320 8.229 1.00 74.38 93 ALA A C 1
ATOM 768 O O . ALA A 1 93 ? -11.703 -1.307 8.822 1.00 74.38 93 ALA A O 1
ATOM 769 N N . ASN A 1 94 ? -12.438 -0.326 6.924 1.00 83.56 94 ASN A N 1
ATOM 770 C CA . ASN A 1 94 ? -12.345 -1.514 6.087 1.00 83.56 94 ASN A CA 1
ATOM 771 C C . ASN A 1 94 ? -11.046 -1.460 5.274 1.00 83.56 94 ASN A C 1
ATOM 773 O O . ASN A 1 94 ? -10.937 -0.638 4.367 1.00 83.56 94 ASN A O 1
ATOM 777 N N . PRO A 1 95 ? -10.074 -2.344 5.543 1.00 89.81 95 PRO A N 1
ATOM 778 C CA . PRO A 1 95 ? -8.817 -2.352 4.809 1.00 89.81 95 PRO A CA 1
ATOM 779 C C . PRO A 1 95 ? -8.913 -2.987 3.414 1.00 89.81 95 PRO A C 1
ATOM 781 O O . PRO A 1 95 ? -7.883 -3.136 2.761 1.00 89.81 95 PRO A O 1
ATOM 784 N N . HIS A 1 96 ? -10.093 -3.439 2.972 1.00 91.44 96 HIS A N 1
ATOM 785 C CA . HIS A 1 96 ? -10.250 -4.196 1.728 1.00 91.44 96 HIS A CA 1
ATOM 786 C C . HIS A 1 96 ? -9.670 -3.466 0.512 1.00 91.44 96 HIS A C 1
ATOM 788 O O . HIS A 1 96 ? -8.804 -4.028 -0.154 1.00 91.44 96 HIS A O 1
ATOM 794 N N . ASP A 1 97 ? -10.048 -2.204 0.305 1.00 90.12 97 ASP A N 1
ATOM 795 C CA . ASP A 1 97 ? -9.603 -1.403 -0.843 1.00 90.12 97 ASP A CA 1
ATOM 796 C C . AS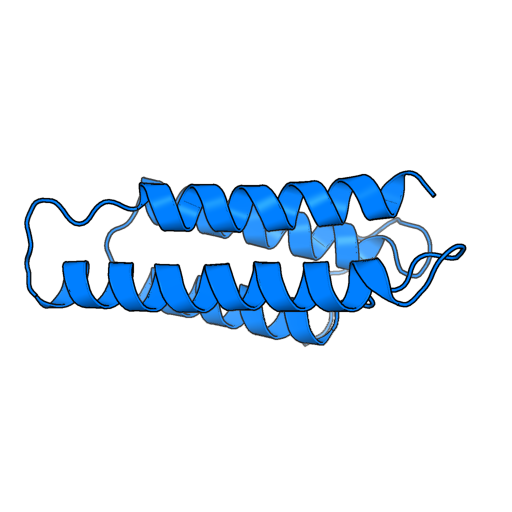P A 1 97 ? -8.067 -1.233 -0.853 1.00 90.12 97 ASP A C 1
ATOM 798 O O . ASP A 1 97 ? -7.408 -1.374 -1.886 1.00 90.12 97 ASP A O 1
ATOM 802 N N . LEU A 1 98 ? -7.463 -1.040 0.327 1.00 92.81 98 LEU A N 1
ATOM 803 C CA . LEU A 1 98 ? -6.008 -0.972 0.498 1.00 92.81 98 LEU A CA 1
ATOM 804 C C . LEU A 1 98 ? -5.324 -2.320 0.203 1.00 92.81 98 LEU A C 1
ATOM 806 O O . LEU A 1 98 ? -4.269 -2.367 -0.436 1.00 92.81 98 LEU A O 1
ATOM 810 N N . LEU A 1 99 ? -5.911 -3.432 0.653 1.00 94.31 99 LEU A N 1
ATOM 811 C CA . LEU A 1 99 ? -5.396 -4.777 0.382 1.00 94.31 99 LEU A CA 1
ATOM 812 C C . LEU A 1 99 ? -5.472 -5.128 -1.109 1.00 94.31 99 LEU A C 1
ATOM 814 O O . LEU A 1 99 ? -4.542 -5.757 -1.624 1.00 94.31 99 LEU A O 1
ATOM 818 N N . GLU A 1 100 ? -6.543 -4.722 -1.792 1.00 93.81 100 GLU A N 1
ATOM 819 C CA . GLU A 1 100 ? -6.700 -4.886 -3.238 1.00 93.81 100 GLU A CA 1
ATOM 820 C C . GLU A 1 100 ? -5.671 -4.057 -4.009 1.00 93.81 100 GLU A C 1
ATOM 822 O O . GLU A 1 100 ? -4.974 -4.603 -4.866 1.00 93.81 100 GLU A O 1
ATOM 827 N N . ALA A 1 101 ? -5.479 -2.784 -3.648 1.00 92.75 101 ALA A N 1
ATOM 828 C CA . ALA A 1 101 ? -4.464 -1.927 -4.262 1.00 92.75 101 ALA A CA 1
ATOM 829 C C . ALA A 1 101 ? -3.043 -2.511 -4.106 1.00 92.75 101 ALA A C 1
ATOM 831 O O . ALA A 1 101 ? -2.273 -2.575 -5.068 1.00 92.75 101 ALA A O 1
ATOM 832 N N . LEU A 1 102 ? -2.699 -3.036 -2.922 1.00 92.69 102 LEU A N 1
ATOM 833 C CA . LEU A 1 102 ? -1.435 -3.758 -2.710 1.00 92.69 102 LEU A CA 1
ATOM 834 C C . LEU A 1 102 ? -1.362 -5.070 -3.516 1.00 92.69 102 LEU A C 1
ATOM 836 O O . LEU A 1 102 ? -0.276 -5.542 -3.857 1.00 92.69 102 LEU A O 1
ATOM 840 N N . GLY A 1 103 ? -2.501 -5.703 -3.799 1.00 92.06 103 GLY A N 1
ATOM 841 C CA . GLY A 1 103 ? -2.621 -6.857 -4.693 1.00 92.06 103 GLY A CA 1
ATOM 842 C C . GLY A 1 103 ? -2.273 -6.527 -6.141 1.00 92.06 103 GLY A C 1
ATOM 843 O O . GLY A 1 103 ? -1.519 -7.268 -6.772 1.00 92.06 103 GLY A O 1
ATOM 844 N N . GLU A 1 104 ? -2.765 -5.397 -6.644 1.00 89.88 104 GLU A N 1
ATOM 845 C CA . GLU A 1 104 ? -2.484 -4.917 -8.000 1.00 89.88 104 GLU A CA 1
ATOM 846 C C . GLU A 1 104 ? -0.988 -4.657 -8.204 1.00 89.88 104 GLU A C 1
ATOM 848 O O . GLU A 1 104 ? -0.406 -5.138 -9.180 1.00 89.88 104 GLU A O 1
ATOM 853 N N . VAL A 1 105 ? -0.346 -3.982 -7.245 1.00 88.88 105 VAL A N 1
ATOM 854 C CA . VAL A 1 105 ? 1.102 -3.724 -7.276 1.00 88.88 105 VAL A CA 1
ATOM 855 C C . VAL A 1 105 ? 1.898 -5.029 -7.236 1.00 88.88 105 VAL A C 1
ATOM 857 O O . VAL A 1 105 ? 2.820 -5.211 -8.030 1.00 88.88 105 VAL A O 1
ATOM 860 N N . GLU A 1 106 ? 1.519 -5.981 -6.377 1.00 88.62 106 GLU A N 1
ATOM 861 C CA . GLU A 1 106 ? 2.179 -7.290 -6.330 1.00 88.62 106 GLU A CA 1
ATOM 862 C C . GLU A 1 106 ? 2.088 -8.026 -7.675 1.00 88.62 106 GLU A C 1
ATOM 864 O O . GLU A 1 106 ? 3.081 -8.589 -8.141 1.00 88.62 106 GLU A O 1
ATOM 869 N N . ARG A 1 107 ? 0.917 -7.999 -8.322 1.00 86.25 107 ARG A N 1
ATOM 870 C CA . ARG A 1 107 ? 0.706 -8.627 -9.631 1.00 86.25 107 ARG A CA 1
ATOM 871 C C . ARG A 1 107 ? 1.581 -7.988 -10.709 1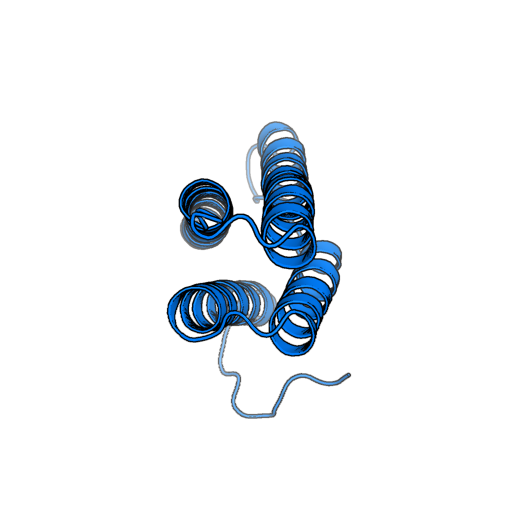.00 86.25 107 ARG A C 1
ATOM 873 O O . ARG A 1 107 ? 2.170 -8.706 -11.513 1.00 86.25 107 ARG A O 1
ATOM 880 N N . LEU A 1 108 ? 1.708 -6.661 -10.707 1.00 84.25 108 LEU A N 1
ATOM 881 C CA . LEU A 1 108 ? 2.590 -5.951 -11.637 1.00 84.25 108 LEU A CA 1
ATOM 882 C C . LEU A 1 108 ? 4.053 -6.366 -11.451 1.00 84.25 108 LEU A C 1
ATOM 884 O O . LEU A 1 108 ? 4.719 -6.704 -12.426 1.00 84.25 108 LEU A O 1
ATOM 888 N N . ILE A 1 109 ? 4.532 -6.435 -10.206 1.00 82.69 109 ILE A N 1
ATOM 889 C CA . ILE A 1 109 ? 5.900 -6.881 -9.896 1.00 82.69 109 ILE A CA 1
ATOM 890 C C . ILE A 1 109 ? 6.141 -8.321 -10.377 1.00 82.69 109 ILE A C 1
ATOM 892 O O . ILE A 1 109 ? 7.218 -8.636 -10.881 1.00 82.69 109 ILE A O 1
ATOM 896 N N . GLN A 1 110 ? 5.151 -9.209 -10.239 1.00 80.12 110 GLN A N 1
ATOM 897 C CA . GLN A 1 110 ? 5.255 -10.587 -10.728 1.00 80.12 110 GLN A CA 1
ATOM 898 C C . GLN A 1 110 ? 5.332 -10.651 -12.257 1.00 80.12 110 GLN A C 1
ATOM 900 O O . GLN A 1 110 ? 6.165 -11.382 -12.791 1.00 80.12 110 GLN A O 1
ATOM 905 N N . ASN A 1 111 ? 4.518 -9.858 -12.955 1.00 74.06 111 ASN A N 1
ATOM 906 C CA . ASN A 1 111 ? 4.509 -9.809 -14.417 1.00 74.06 111 ASN A CA 1
ATOM 907 C C . ASN A 1 111 ? 5.815 -9.235 -14.990 1.00 74.06 111 ASN A C 1
ATOM 909 O O . ASN A 1 111 ? 6.269 -9.700 -16.032 1.00 74.06 111 ASN A O 1
ATOM 913 N N . LEU A 1 112 ? 6.469 -8.304 -14.282 1.00 67.75 112 LEU A N 1
ATOM 914 C CA . LEU A 1 112 ? 7.797 -7.794 -14.649 1.00 67.75 112 LEU A CA 1
ATOM 915 C C . LEU A 1 112 ? 8.880 -8.885 -14.679 1.00 67.75 112 LEU A C 1
ATOM 917 O O . LEU A 1 112 ? 9.865 -8.737 -15.393 1.00 67.75 112 LEU A O 1
ATOM 921 N N . LYS A 1 113 ? 8.719 -9.976 -13.919 1.00 56.81 113 LYS A N 1
ATOM 922 C CA . LYS A 1 113 ? 9.680 -11.091 -13.868 1.00 56.81 113 LYS A CA 1
ATOM 923 C C . LYS A 1 113 ? 9.549 -12.057 -15.058 1.00 56.81 113 LYS A C 1
ATOM 925 O O . LYS A 1 113 ? 10.450 -12.851 -15.298 1.00 56.81 113 LYS A O 1
ATOM 930 N N . ALA A 1 114 ? 8.421 -12.041 -15.768 1.00 48.16 114 ALA A N 1
ATOM 931 C CA . ALA A 1 114 ? 8.134 -12.994 -16.844 1.00 48.16 114 ALA A CA 1
ATOM 932 C C . ALA A 1 114 ? 8.731 -12.600 -18.215 1.00 48.16 114 ALA A C 1
ATOM 934 O O . ALA A 1 114 ? 8.498 -13.305 -19.195 1.00 48.16 114 ALA A O 1
ATOM 935 N N . THR A 1 115 ? 9.489 -11.501 -18.282 1.00 42.25 115 THR A N 1
ATOM 936 C CA . THR A 1 115 ? 10.156 -10.955 -19.484 1.00 42.25 115 THR A CA 1
ATOM 937 C C . THR A 1 115 ? 11.660 -10.892 -19.306 1.00 42.25 115 THR A C 1
ATOM 939 O O . THR A 1 115 ? 12.385 -11.191 -20.279 1.00 42.25 115 THR A O 1
#

Foldseek 3Di:
DDDDDPDDDDVQLSLLVVLLVLLVVLLVCVVPDLDLVVNVVSLVVNVVSLVVDDQADPPDGPPRVCVSVVLNVQLVVLSVQLSVCSVVPVVCSDCVSNNVSSVSNSVSSVVSVVD

Radius of gyration: 14.97 Å; chains: 1; bounding box: 39×23×40 Å

pLDDT: mean 78.42, std 16.88, range [40.41, 94.31]

Sequence (115 aa):
MALPANFSGAPGEELHRYFRNVCNEFKKTIKSSKELEKLNWEMERFIDISKQMNWHQKTSAVFHKDEGAKSTTKVISEFQRYAEDLKTQQKNANPHDLLEALGEVERLIQNLKAT